Protein AF-A0A0L8I553-F1 (afdb_monomer)

Structure (mmCIF, N/CA/C/O backbone):
data_AF-A0A0L8I553-F1
#
_entry.id   AF-A0A0L8I553-F1
#
loop_
_atom_site.group_PDB
_atom_site.id
_atom_site.type_symbol
_atom_site.label_atom_id
_atom_site.label_alt_id
_atom_site.label_comp_id
_atom_site.label_asym_id
_atom_site.label_entity_id
_atom_site.label_seq_id
_atom_site.pdbx_PDB_ins_code
_atom_site.Cartn_x
_atom_site.Cartn_y
_atom_site.Cartn_z
_atom_site.occupancy
_atom_site.B_iso_or_equiv
_atom_site.auth_seq_id
_atom_site.auth_comp_id
_atom_site.auth_asym_id
_atom_site.auth_atom_id
_atom_site.pdbx_PDB_model_num
ATOM 1 N N . ALA A 1 1 ? 16.803 -6.012 71.556 1.00 40.12 1 ALA A N 1
ATOM 2 C CA . ALA A 1 1 ? 15.611 -6.819 71.853 1.00 40.12 1 ALA A CA 1
ATOM 3 C C . ALA A 1 1 ? 14.383 -6.063 71.348 1.00 40.12 1 ALA A C 1
ATOM 5 O O . ALA A 1 1 ? 13.631 -5.501 72.125 1.00 40.12 1 ALA A O 1
ATOM 6 N N . ASP A 1 2 ? 14.347 -5.719 70.067 1.00 35.47 2 ASP A N 1
ATOM 7 C CA . ASP A 1 2 ? 14.067 -6.631 68.950 1.00 35.47 2 ASP A CA 1
ATOM 8 C C . ASP A 1 2 ? 12.564 -6.782 68.733 1.00 35.47 2 ASP A C 1
ATOM 10 O O . ASP A 1 2 ? 11.886 -7.364 69.568 1.00 35.47 2 ASP A O 1
ATOM 14 N N . VAL A 1 3 ? 12.148 -6.347 67.533 1.00 41.88 3 VAL A N 1
ATOM 15 C CA . VAL A 1 3 ? 11.252 -7.105 66.642 1.00 41.88 3 VAL A CA 1
ATOM 16 C C . VAL A 1 3 ? 9.787 -7.066 67.129 1.00 41.88 3 VAL A C 1
ATOM 18 O O . VAL A 1 3 ? 9.441 -7.609 68.160 1.00 41.88 3 VAL A O 1
ATOM 21 N N . VAL A 1 4 ? 8.846 -6.394 66.461 1.00 47.16 4 VAL A N 1
ATOM 22 C CA . VAL A 1 4 ? 8.312 -6.732 65.134 1.00 47.16 4 VAL A CA 1
ATOM 23 C C . VAL A 1 4 ? 7.459 -5.557 64.620 1.00 47.16 4 VAL A C 1
ATOM 25 O O . VAL A 1 4 ? 6.477 -5.193 65.247 1.00 47.16 4 VAL A O 1
ATOM 28 N N . ARG A 1 5 ? 7.879 -5.023 63.466 1.00 43.44 5 ARG A N 1
ATOM 29 C CA . ARG A 1 5 ? 7.120 -4.712 62.231 1.00 43.44 5 ARG A CA 1
ATOM 30 C C . ARG A 1 5 ? 5.749 -4.025 62.403 1.00 43.44 5 ARG A C 1
ATOM 32 O O . ARG A 1 5 ? 4.805 -4.647 62.857 1.00 43.44 5 ARG A O 1
ATOM 39 N N . LYS A 1 6 ? 5.663 -2.726 62.100 1.00 40.38 6 LYS A N 1
ATOM 40 C CA . LYS A 1 6 ? 5.478 -2.145 60.748 1.00 40.38 6 LYS A CA 1
ATOM 41 C C . LYS A 1 6 ? 4.005 -2.251 60.361 1.00 40.38 6 LYS A C 1
ATOM 43 O O . LYS A 1 6 ? 3.596 -3.259 59.800 1.00 40.38 6 LYS A O 1
ATOM 48 N N . ASP A 1 7 ? 3.264 -1.210 60.724 1.00 43.25 7 ASP A N 1
ATOM 49 C CA . ASP A 1 7 ? 1.893 -0.956 60.303 1.00 43.25 7 ASP A CA 1
ATOM 50 C C . ASP A 1 7 ? 1.831 -1.018 58.766 1.00 43.25 7 ASP A C 1
ATOM 52 O O . ASP A 1 7 ? 2.340 -0.149 58.054 1.00 43.25 7 ASP A O 1
ATOM 56 N N . GLU A 1 8 ? 1.323 -2.143 58.265 1.00 51.28 8 GLU A N 1
ATOM 57 C CA . GLU A 1 8 ? 0.658 -2.229 56.969 1.00 51.28 8 GLU A CA 1
ATOM 58 C C . GLU A 1 8 ? -0.645 -1.419 57.033 1.00 51.28 8 GLU A C 1
ATOM 60 O O . GLU A 1 8 ? -1.177 -1.207 58.121 1.00 51.28 8 GLU A O 1
ATOM 65 N N . GLU A 1 9 ? -1.152 -1.037 55.856 1.00 46.62 9 GLU A N 1
ATOM 66 C CA . GLU A 1 9 ? -2.378 -0.260 55.597 1.00 46.62 9 GLU A CA 1
ATOM 67 C C . GLU A 1 9 ? -2.132 1.264 55.499 1.00 46.62 9 GLU A C 1
ATOM 69 O O . GLU A 1 9 ? -1.906 1.950 56.486 1.00 46.62 9 GLU A O 1
ATOM 74 N N . GLN A 1 10 ? -2.125 1.925 54.342 1.00 39.41 10 GLN A N 1
ATOM 75 C CA . GLN A 1 10 ? -2.696 1.617 53.035 1.00 39.41 10 GLN A CA 1
ATOM 76 C C . GLN A 1 10 ? -1.855 2.396 52.004 1.00 39.41 10 GLN A C 1
ATOM 78 O O . GLN A 1 10 ? -1.804 3.628 52.041 1.00 39.41 10 GLN A O 1
ATOM 83 N N . ALA A 1 11 ? -1.157 1.703 51.102 1.00 46.84 11 ALA A N 1
ATOM 84 C CA . ALA A 1 11 ? -0.677 2.343 49.877 1.00 46.84 11 ALA A CA 1
ATOM 85 C C . ALA A 1 11 ? -1.908 2.854 49.103 1.00 46.84 11 ALA A C 1
ATOM 87 O O . ALA A 1 11 ? -2.954 2.201 49.193 1.00 46.84 11 ALA A O 1
ATOM 88 N N . PRO A 1 12 ? -1.835 3.999 48.391 1.00 51.75 12 PRO A N 1
ATOM 89 C CA . PRO A 1 12 ? -2.962 4.459 47.583 1.00 51.75 12 PRO A CA 1
ATOM 90 C C . PRO A 1 12 ? -3.423 3.285 46.716 1.00 51.75 12 PRO A C 1
ATOM 92 O O . PRO A 1 12 ? -2.551 2.552 46.232 1.00 51.75 12 PRO A O 1
ATOM 95 N N . PRO A 1 13 ? -4.743 3.046 46.592 1.00 45.22 13 PRO A N 1
ATOM 96 C CA . PRO A 1 13 ? -5.225 1.963 45.757 1.00 45.22 13 PRO A CA 1
ATOM 97 C C . PRO A 1 13 ? -4.535 2.141 44.414 1.00 45.22 13 PRO A C 1
ATOM 99 O O . PRO A 1 13 ? -4.577 3.231 43.841 1.00 45.22 13 PRO A O 1
ATOM 102 N N . ALA A 1 14 ? -3.795 1.113 43.991 1.00 47.78 14 ALA A N 1
ATOM 103 C CA . ALA A 1 14 ? -3.382 1.028 42.611 1.00 47.78 14 ALA A CA 1
ATOM 104 C C . ALA A 1 14 ? -4.673 1.245 41.838 1.00 47.78 14 ALA A C 1
ATOM 106 O O . ALA A 1 14 ? -5.639 0.507 42.042 1.00 47.78 14 ALA A O 1
ATOM 107 N N . GLU A 1 15 ? -4.723 2.343 41.095 1.00 48.09 15 GLU A N 1
ATOM 108 C CA . GLU A 1 15 ? -5.743 2.568 40.098 1.00 48.09 15 GLU A CA 1
ATOM 109 C C . GLU A 1 15 ? -5.584 1.375 39.153 1.00 48.09 15 GLU A C 1
ATOM 111 O O . GLU A 1 15 ? -4.755 1.364 38.247 1.00 48.09 15 GLU A O 1
ATOM 116 N N . GLU A 1 16 ? -6.297 0.288 39.452 1.00 48.56 16 GLU A N 1
ATOM 117 C CA . GLU A 1 16 ? -6.797 -0.610 38.438 1.00 48.56 16 GLU A CA 1
ATOM 118 C C . GLU A 1 16 ? -7.674 0.311 37.604 1.00 48.56 16 GLU A C 1
ATOM 120 O O . GLU A 1 16 ? -8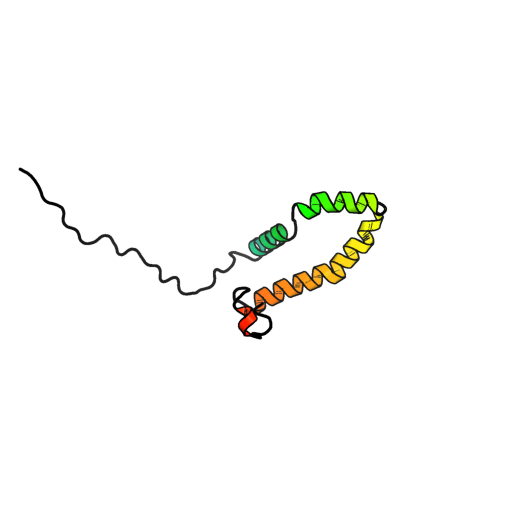.851 0.517 37.901 1.00 48.56 16 GLU A O 1
ATOM 125 N N . GLU A 1 17 ? -7.035 1.000 36.655 1.00 46.03 17 GLU A N 1
ATOM 126 C CA . GLU A 1 17 ? -7.717 1.607 35.539 1.00 46.03 17 GLU A CA 1
ATOM 127 C C . GLU A 1 17 ? -8.560 0.465 34.984 1.00 46.03 17 GLU A C 1
ATOM 129 O O . GLU A 1 17 ? -8.060 -0.475 34.361 1.00 46.03 17 GLU A O 1
ATOM 134 N N . GLU A 1 18 ? -9.849 0.493 35.316 1.00 47.66 18 GLU A N 1
ATOM 135 C CA . GLU A 1 18 ? -10.876 -0.092 34.490 1.00 47.66 18 GLU A CA 1
ATOM 136 C C . GLU A 1 18 ? -10.652 0.556 33.123 1.00 47.66 18 GLU A C 1
ATOM 138 O O . GLU A 1 18 ? -11.199 1.618 32.826 1.00 47.66 18 GLU A O 1
ATOM 143 N N . GLU A 1 19 ? -9.760 -0.031 32.318 1.00 52.81 19 GLU A N 1
ATOM 144 C CA . GLU A 1 19 ? -9.674 0.220 30.894 1.00 52.81 19 GLU A CA 1
ATOM 145 C C . GLU A 1 19 ? -11.025 -0.246 30.359 1.00 52.81 19 GLU A C 1
ATOM 147 O O . GLU A 1 19 ? -11.214 -1.383 29.909 1.00 52.81 19 GLU A O 1
ATOM 152 N N . GLU A 1 20 ? -12.019 0.640 30.473 1.00 49.59 20 GLU A N 1
ATOM 153 C CA . GLU A 1 20 ? -13.194 0.623 29.640 1.00 49.59 20 GLU A CA 1
ATOM 154 C C . GLU A 1 20 ? -12.683 0.283 28.250 1.00 49.59 20 GLU A C 1
ATOM 156 O O . GLU A 1 20 ? -11.748 0.907 27.749 1.00 49.59 20 GLU A O 1
ATOM 161 N N . SER A 1 21 ? -13.288 -0.746 27.666 1.00 61.12 21 SER A N 1
ATOM 162 C CA . SER A 1 21 ? -13.039 -1.333 26.344 1.00 61.12 21 SER A CA 1
ATOM 163 C C . SER A 1 21 ? -13.120 -0.357 25.147 1.00 61.12 21 SER A C 1
ATOM 165 O O . SER A 1 21 ? -13.461 -0.730 24.022 1.00 61.12 21 SER A O 1
ATOM 167 N N . THR A 1 22 ? -12.830 0.913 25.377 1.00 62.34 22 THR A N 1
ATOM 168 C CA . THR A 1 22 ? -12.669 2.011 24.452 1.00 62.34 22 THR A CA 1
ATOM 169 C C . THR A 1 22 ? -11.442 1.745 23.595 1.00 62.34 22 THR A C 1
ATOM 171 O O . THR A 1 22 ? -10.294 1.937 23.982 1.00 62.34 22 THR A O 1
ATOM 174 N N . ARG A 1 23 ? -11.710 1.253 22.386 1.00 65.56 23 ARG A N 1
ATOM 175 C CA . ARG A 1 23 ? -10.733 1.047 21.316 1.00 65.56 23 ARG A CA 1
ATOM 176 C C . ARG A 1 23 ? -9.747 2.221 21.242 1.00 65.56 23 ARG A C 1
ATOM 178 O O . ARG A 1 23 ? -10.162 3.353 21.001 1.00 65.56 23 ARG A O 1
ATOM 185 N N . VAL A 1 24 ? -8.451 1.913 21.336 1.00 78.44 24 VAL A N 1
ATOM 186 C CA . VAL A 1 24 ? -7.369 2.869 21.068 1.00 78.44 24 VAL A CA 1
ATOM 187 C C . VAL A 1 24 ? -7.586 3.482 19.684 1.00 78.44 24 VAL A C 1
ATOM 189 O O . VAL A 1 24 ? -7.606 2.782 18.666 1.00 78.44 24 VAL A O 1
ATOM 192 N N . THR A 1 25 ? -7.809 4.792 19.659 1.00 76.88 25 THR A N 1
ATOM 193 C CA . THR A 1 25 ? -7.942 5.576 18.432 1.00 76.88 25 THR A CA 1
ATOM 194 C C . THR A 1 25 ? -6.579 6.116 18.023 1.00 76.88 25 THR A C 1
ATOM 196 O O . THR A 1 25 ? -5.749 6.447 18.863 1.00 76.88 25 THR A O 1
ATOM 199 N N . TRP A 1 26 ? -6.349 6.229 16.719 1.00 80.62 26 TRP A N 1
ATOM 200 C CA . TRP A 1 26 ? -5.142 6.858 16.192 1.00 80.62 26 TRP A CA 1
ATOM 201 C C . TRP A 1 26 ? -5.114 8.345 16.559 1.00 80.62 26 TRP A C 1
ATOM 203 O O . TRP A 1 26 ? -6.149 9.015 16.473 1.00 80.62 26 TRP A O 1
ATOM 213 N N . GLY A 1 27 ? -3.934 8.871 16.906 1.00 77.56 27 GLY A N 1
ATOM 214 C CA . GLY A 1 27 ? -3.746 10.290 17.235 1.00 77.56 27 GLY A CA 1
ATOM 215 C C . GLY A 1 27 ? -4.006 11.232 16.050 1.00 77.56 27 GLY A C 1
ATOM 216 O O . GLY A 1 27 ? -4.358 12.396 16.234 1.00 77.56 27 GLY A O 1
ATOM 217 N N . GLY A 1 28 ? -3.906 10.725 14.815 1.00 86.38 28 GLY A N 1
ATOM 218 C CA . GLY A 1 28 ? -4.258 11.465 13.606 1.00 86.38 28 GLY A CA 1
ATOM 219 C C . GLY A 1 28 ? -4.198 10.629 12.327 1.00 86.38 28 GLY A C 1
ATOM 220 O O . GLY A 1 28 ? -3.583 9.565 12.265 1.00 86.38 28 GLY A O 1
ATOM 221 N N . LYS A 1 29 ? -4.818 11.139 11.254 1.00 84.56 29 LYS A N 1
ATOM 222 C CA . LYS A 1 29 ? -4.838 10.477 9.932 1.00 84.56 29 LYS A CA 1
ATOM 223 C C . LYS A 1 29 ? -3.440 10.321 9.320 1.00 84.56 29 LYS A C 1
ATOM 225 O O . LYS A 1 29 ? -3.208 9.381 8.567 1.00 84.56 29 LYS A O 1
ATOM 230 N N . SER A 1 30 ? -2.521 11.236 9.627 1.00 87.38 30 SER A N 1
ATOM 231 C CA . SER A 1 30 ? -1.132 11.199 9.156 1.00 87.38 30 SER A CA 1
ATOM 232 C C . SER A 1 30 ? -0.333 10.059 9.786 1.00 87.38 30 SER A C 1
ATOM 234 O O . SER A 1 30 ?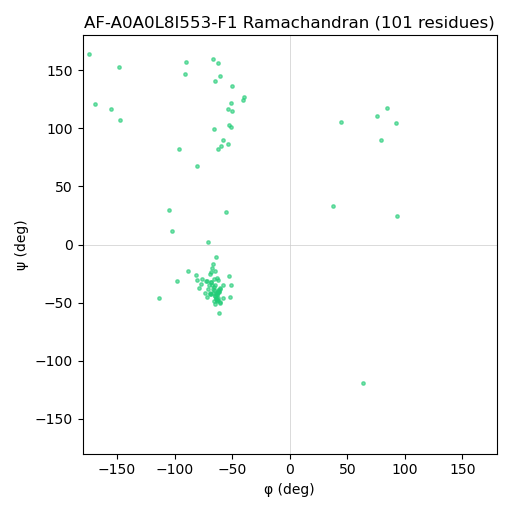 0.395 9.378 9.075 1.00 87.38 30 SER A O 1
ATOM 236 N N . GLU A 1 31 ? -0.503 9.815 11.087 1.00 88.00 31 GLU A N 1
ATOM 237 C CA . GLU A 1 31 ? 0.139 8.709 11.810 1.00 88.00 31 GLU A CA 1
ATOM 238 C C . GLU A 1 31 ? -0.344 7.350 11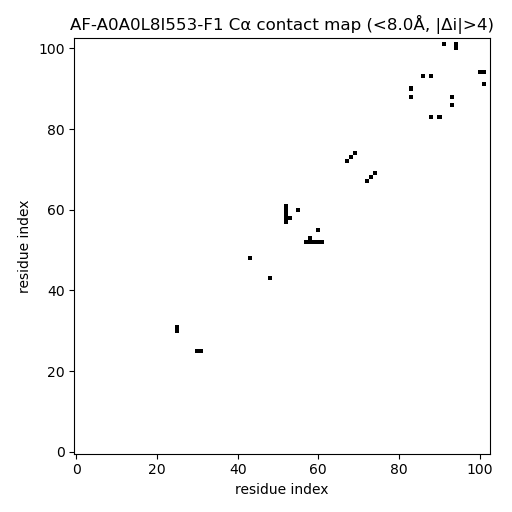.289 1.00 88.00 31 GLU A C 1
ATOM 240 O O . GLU A 1 31 ? 0.456 6.449 11.019 1.00 88.00 31 GLU A O 1
ATOM 245 N N . PHE A 1 32 ? -1.650 7.243 11.031 1.00 86.06 32 PHE A N 1
ATOM 246 C CA . PHE A 1 32 ? -2.232 6.075 10.381 1.00 86.06 32 PHE A CA 1
ATOM 247 C C . PHE A 1 32 ? -1.641 5.852 8.982 1.00 86.06 32 PHE A C 1
ATOM 249 O O . PHE A 1 32 ? -1.164 4.762 8.673 1.00 86.06 32 PHE A O 1
ATOM 256 N N . LEU A 1 33 ? -1.605 6.897 8.146 1.00 88.69 33 LEU A N 1
ATOM 257 C CA . LEU A 1 33 ? -1.054 6.798 6.795 1.00 88.69 33 LEU A CA 1
ATOM 258 C C . LEU A 1 33 ? 0.430 6.412 6.814 1.00 88.69 33 LEU A C 1
ATOM 260 O O . LEU A 1 33 ? 0.856 5.589 6.009 1.00 88.69 33 LEU A O 1
ATOM 264 N N . MET A 1 34 ? 1.210 6.965 7.743 1.00 88.31 34 MET A N 1
ATOM 265 C CA . MET A 1 34 ? 2.633 6.662 7.881 1.00 88.31 34 MET A CA 1
ATOM 266 C C . MET A 1 34 ? 2.860 5.204 8.300 1.00 88.31 34 MET A C 1
ATOM 268 O O . MET A 1 34 ? 3.724 4.535 7.734 1.00 88.31 34 MET A O 1
ATOM 272 N N . THR A 1 35 ? 2.022 4.683 9.198 1.00 88.69 35 THR A N 1
ATOM 273 C CA . THR A 1 35 ? 2.000 3.258 9.565 1.00 88.69 35 THR A CA 1
ATOM 274 C C . THR A 1 35 ? 1.648 2.372 8.367 1.00 88.69 35 THR A C 1
ATOM 276 O O . THR A 1 35 ? 2.343 1.394 8.093 1.00 88.69 35 THR A O 1
ATOM 279 N N . CYS A 1 36 ? 0.619 2.737 7.596 1.00 86.19 36 CYS A N 1
ATOM 280 C CA . CYS A 1 36 ? 0.231 2.012 6.384 1.00 86.19 36 CYS A CA 1
ATOM 281 C C . CYS A 1 36 ? 1.338 2.006 5.320 1.00 86.19 36 CY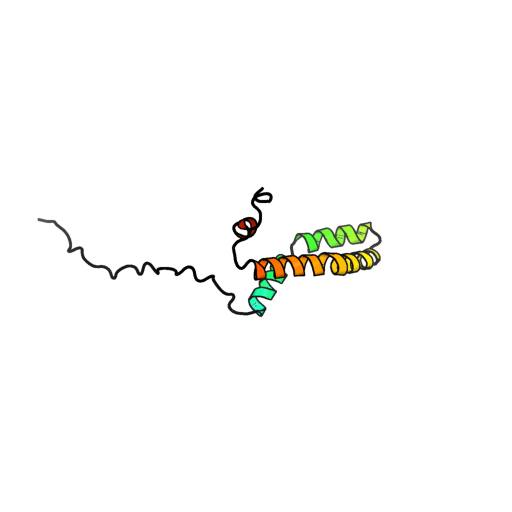S A C 1
ATOM 283 O O . CYS A 1 36 ? 1.577 0.978 4.688 1.00 86.19 36 CYS A O 1
ATOM 285 N N . VAL A 1 37 ? 2.031 3.132 5.126 1.00 87.75 37 VAL A N 1
ATOM 286 C CA . VAL A 1 37 ? 3.165 3.227 4.195 1.00 87.75 37 VAL A CA 1
ATOM 287 C C . VAL A 1 37 ? 4.337 2.376 4.688 1.00 87.75 37 VAL A C 1
ATOM 289 O O . VAL A 1 37 ? 4.933 1.659 3.887 1.00 87.75 37 VAL A O 1
ATOM 292 N N . GLY A 1 38 ? 4.629 2.384 5.991 1.00 87.81 38 GLY A N 1
ATOM 293 C CA . GLY A 1 38 ? 5.649 1.518 6.591 1.00 87.81 38 GLY A CA 1
ATOM 294 C C . GLY A 1 38 ? 5.347 0.026 6.418 1.00 87.81 38 GLY A C 1
ATOM 295 O O . GLY A 1 38 ? 6.253 -0.753 6.138 1.00 87.81 38 GLY A O 1
ATOM 296 N N . TYR A 1 39 ? 4.074 -0.367 6.504 1.00 84.56 39 TYR A N 1
ATOM 297 C CA . TYR A 1 39 ? 3.634 -1.734 6.214 1.00 84.56 39 TYR A CA 1
ATOM 298 C C . TYR A 1 39 ? 3.752 -2.090 4.722 1.00 84.56 39 TYR A C 1
ATOM 300 O O . TYR A 1 39 ? 4.203 -3.180 4.372 1.00 84.56 39 TYR A O 1
ATOM 308 N N . ALA A 1 40 ? 3.371 -1.174 3.828 1.00 83.94 40 ALA A N 1
ATOM 309 C CA . ALA A 1 40 ? 3.390 -1.409 2.385 1.00 83.94 40 ALA A CA 1
ATOM 310 C C . ALA A 1 40 ? 4.812 -1.435 1.789 1.00 83.94 40 ALA A C 1
ATOM 312 O O . ALA A 1 40 ? 5.073 -2.144 0.812 1.00 83.94 40 ALA A O 1
ATOM 313 N N . VAL A 1 41 ? 5.747 -0.668 2.358 1.00 83.00 41 VAL A N 1
ATOM 314 C CA . VAL A 1 41 ? 7.135 -0.571 1.888 1.00 83.00 41 VAL A CA 1
ATOM 315 C C . VAL A 1 41 ? 8.026 -1.520 2.698 1.00 83.00 41 VAL A C 1
ATOM 317 O O . VAL A 1 41 ? 8.695 -1.126 3.646 1.00 83.00 41 VAL A O 1
ATOM 320 N N . GLY A 1 42 ? 8.044 -2.799 2.312 1.00 80.81 42 GLY A N 1
ATOM 321 C CA . GLY A 1 42 ? 8.899 -3.819 2.932 1.00 80.81 42 GLY A CA 1
ATOM 322 C C . GLY A 1 42 ? 10.280 -3.962 2.278 1.00 80.81 42 GLY A C 1
ATOM 323 O O . GLY A 1 42 ? 10.453 -3.694 1.087 1.00 80.81 42 GLY A O 1
ATOM 324 N N . LEU A 1 43 ? 11.253 -4.492 3.033 1.00 78.12 43 LEU A N 1
ATOM 325 C CA . LEU A 1 43 ? 12.612 -4.813 2.552 1.00 78.12 43 LEU A CA 1
ATOM 326 C C . LEU A 1 43 ? 12.590 -5.664 1.262 1.00 78.12 43 LEU A C 1
ATOM 328 O O . LEU A 1 43 ? 13.403 -5.473 0.356 1.00 78.12 43 LEU A O 1
ATOM 332 N N . SER A 1 44 ? 11.593 -6.546 1.149 1.00 67.50 44 SER A N 1
ATOM 333 C CA . SER A 1 44 ? 11.340 -7.399 -0.014 1.00 67.50 44 SER A CA 1
ATOM 334 C C . SER A 1 44 ? 11.122 -6.614 -1.309 1.00 67.50 44 SER A C 1
ATOM 336 O O . SER A 1 44 ? 11.574 -7.060 -2.364 1.00 67.50 44 SER A O 1
ATOM 338 N N . ASN A 1 45 ? 10.491 -5.434 -1.259 1.00 73.06 45 ASN A N 1
ATOM 339 C CA . ASN A 1 45 ? 10.314 -4.605 -2.453 1.00 73.06 45 ASN A CA 1
ATOM 340 C C . ASN A 1 45 ? 11.647 -4.036 -2.942 1.00 73.06 45 ASN A C 1
ATOM 342 O O . ASN A 1 45 ? 11.839 -3.911 -4.144 1.00 73.06 45 ASN A O 1
ATOM 346 N N . VAL A 1 46 ? 12.598 -3.751 -2.052 1.00 76.75 46 VAL A N 1
ATOM 347 C CA . VAL A 1 46 ? 13.861 -3.098 -2.424 1.00 76.75 46 VAL A CA 1
ATOM 348 C C . VAL A 1 46 ? 14.842 -4.066 -3.089 1.00 76.75 46 VAL A C 1
ATOM 350 O O . VAL A 1 46 ? 15.549 -3.651 -4.000 1.00 76.75 46 VAL A O 1
ATOM 353 N N . TRP A 1 47 ? 14.879 -5.350 -2.705 1.00 73.44 47 TRP A N 1
ATOM 354 C CA . TRP A 1 47 ? 15.820 -6.315 -3.308 1.00 73.44 47 TRP A CA 1
ATOM 355 C C . TRP A 1 47 ? 15.203 -7.184 -4.414 1.00 73.44 47 TRP A C 1
ATOM 357 O O . TRP A 1 47 ? 15.904 -7.609 -5.335 1.00 73.44 47 TRP A O 1
ATOM 367 N N . ARG A 1 48 ? 13.901 -7.498 -4.340 1.00 75.31 48 ARG A N 1
ATOM 368 C CA . ARG A 1 48 ? 13.238 -8.398 -5.303 1.00 75.31 48 ARG A CA 1
ATOM 369 C C . ARG A 1 48 ? 12.920 -7.658 -6.598 1.00 75.31 48 ARG A C 1
ATOM 371 O O . ARG A 1 48 ? 13.060 -8.229 -7.677 1.00 75.31 48 ARG A O 1
ATOM 378 N N . PHE A 1 49 ? 12.533 -6.389 -6.488 1.00 77.25 49 PHE A N 1
ATOM 379 C CA . PHE A 1 49 ? 12.163 -5.555 -7.625 1.00 77.25 49 PHE A CA 1
ATOM 380 C C . PHE A 1 49 ? 13.330 -5.304 -8.597 1.00 77.25 49 PHE A C 1
ATOM 382 O O . PHE A 1 49 ? 13.130 -5.540 -9.790 1.00 77.25 49 PHE A O 1
ATOM 389 N N . PRO A 1 50 ? 14.557 -4.945 -8.158 1.00 72.56 50 PRO A N 1
ATOM 390 C CA . PRO A 1 50 ? 15.687 -4.764 -9.072 1.00 72.56 50 PRO A CA 1
ATOM 391 C C . PRO A 1 50 ? 16.053 -6.051 -9.809 1.00 72.56 50 PRO A C 1
ATOM 393 O O . PRO A 1 50 ? 16.305 -6.025 -11.012 1.00 72.56 50 PRO A O 1
ATOM 396 N N . TYR A 1 51 ? 16.023 -7.188 -9.108 1.00 74.62 51 TYR A N 1
ATOM 397 C CA . TYR A 1 51 ? 16.326 -8.487 -9.703 1.00 74.62 51 TYR A CA 1
ATOM 398 C C . TYR A 1 51 ? 15.300 -8.883 -10.776 1.00 74.62 51 TYR A C 1
ATOM 400 O O . TYR A 1 51 ? 15.669 -9.326 -11.866 1.00 74.62 51 TYR A O 1
ATOM 408 N N . LEU A 1 52 ? 14.008 -8.694 -10.491 1.00 75.81 52 LEU A N 1
ATOM 409 C CA . LEU A 1 52 ? 12.930 -9.067 -11.407 1.00 75.81 52 LEU A CA 1
ATOM 410 C C . LEU A 1 52 ? 12.870 -8.142 -12.632 1.00 75.81 52 LEU A C 1
ATOM 412 O O . LEU A 1 52 ? 12.674 -8.623 -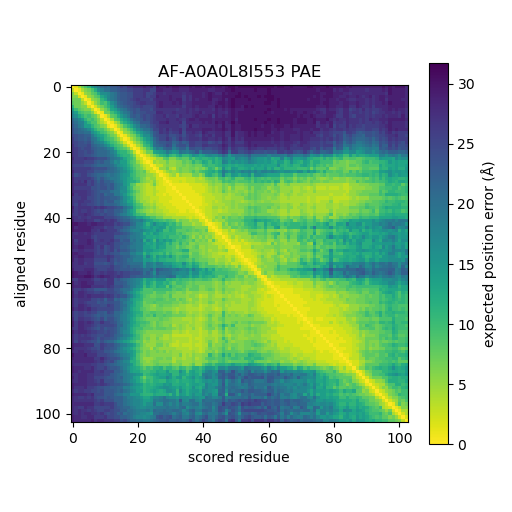13.747 1.00 75.81 52 LEU A O 1
ATOM 416 N N . CYS A 1 53 ? 13.115 -6.841 -12.441 1.00 76.75 53 CYS A N 1
ATOM 417 C CA . CYS A 1 53 ? 13.208 -5.886 -13.543 1.00 76.75 53 CYS A CA 1
ATOM 418 C C . CYS A 1 53 ? 14.398 -6.217 -14.446 1.00 76.75 53 CYS A C 1
ATOM 420 O O . CYS A 1 53 ? 14.227 -6.302 -15.656 1.00 76.75 53 CYS A O 1
ATOM 422 N N . TYR A 1 54 ? 15.582 -6.487 -13.886 1.00 75.94 54 TYR A N 1
ATOM 423 C CA . TYR A 1 54 ? 16.776 -6.769 -14.691 1.00 75.94 54 TYR A CA 1
ATOM 424 C C . TYR A 1 54 ? 16.606 -7.999 -15.597 1.00 75.94 54 TYR A C 1
ATOM 426 O O . TYR A 1 54 ? 17.016 -7.980 -16.756 1.00 75.94 54 TYR A O 1
ATOM 434 N N . LYS A 1 55 ? 15.940 -9.052 -15.108 1.00 77.06 55 LYS A N 1
ATOM 435 C CA . LYS A 1 55 ? 15.728 -10.290 -15.872 1.00 77.06 55 LYS 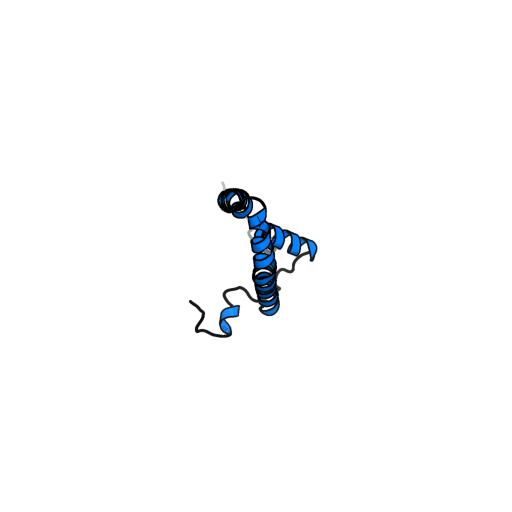A CA 1
ATOM 436 C C . LYS A 1 55 ? 14.644 -10.173 -16.955 1.00 77.06 55 LYS A C 1
ATOM 438 O O . LYS A 1 55 ? 14.738 -10.851 -17.974 1.00 77.06 55 LYS A O 1
ATOM 443 N N . ASN A 1 56 ? 13.641 -9.315 -16.759 1.00 76.31 56 ASN A N 1
ATOM 444 C CA . ASN A 1 56 ? 12.446 -9.240 -17.610 1.00 76.31 56 ASN A CA 1
ATOM 445 C C . ASN A 1 56 ? 12.443 -8.025 -18.562 1.00 76.31 56 ASN A C 1
ATOM 447 O O . ASN A 1 56 ? 11.381 -7.516 -18.917 1.00 76.31 56 ASN A O 1
ATOM 451 N N . GLY A 1 57 ? 13.621 -7.553 -18.984 1.00 77.81 57 GLY A N 1
ATOM 452 C CA . GLY A 1 57 ? 13.740 -6.432 -19.929 1.00 77.81 57 GLY A CA 1
ATOM 453 C C . GLY A 1 57 ? 13.892 -5.052 -19.277 1.00 77.81 57 GLY A C 1
ATOM 454 O O . GLY A 1 57 ? 13.563 -4.036 -19.890 1.00 77.81 57 GLY A O 1
ATOM 455 N N . GLY A 1 58 ? 14.389 -4.995 -18.041 1.00 80.19 58 GLY A N 1
ATOM 456 C CA . GLY A 1 58 ? 14.733 -3.764 -17.330 1.00 80.19 58 GLY A CA 1
ATOM 457 C C . GLY A 1 58 ? 13.520 -2.872 -17.063 1.00 80.19 58 GLY A C 1
ATOM 458 O O . GLY A 1 58 ? 12.574 -3.263 -16.380 1.00 80.19 58 GLY A O 1
ATOM 459 N N . GLY A 1 59 ? 13.569 -1.656 -17.612 1.00 74.88 59 GLY A N 1
ATOM 460 C CA . GLY A 1 59 ? 12.559 -0.611 -17.433 1.00 74.88 59 GLY A CA 1
ATOM 461 C C . GLY A 1 59 ? 11.173 -0.959 -17.988 1.00 74.88 59 GLY A C 1
ATOM 462 O O . GLY A 1 59 ? 10.167 -0.512 -17.445 1.00 74.88 59 GLY A O 1
ATOM 463 N N . THR A 1 60 ? 11.088 -1.792 -19.030 1.00 82.25 60 THR A N 1
ATOM 464 C CA . THR A 1 60 ? 9.802 -2.115 -19.677 1.00 82.25 60 THR A CA 1
ATOM 465 C C . THR A 1 60 ? 8.902 -2.969 -18.780 1.00 82.25 60 THR A C 1
ATOM 467 O O . THR A 1 60 ? 7.681 -2.876 -18.874 1.00 82.25 60 THR A O 1
ATOM 470 N N . PHE A 1 61 ? 9.478 -3.730 -17.843 1.00 80.56 61 PHE A N 1
ATOM 471 C CA . PHE A 1 61 ? 8.729 -4.511 -16.853 1.00 80.56 61 PHE A CA 1
ATOM 472 C C . PHE A 1 61 ? 7.966 -3.630 -15.844 1.00 80.56 61 PHE A C 1
ATOM 474 O O . PHE A 1 61 ? 6.982 -4.082 -15.257 1.00 80.56 61 PHE A O 1
ATOM 481 N N . LEU A 1 62 ? 8.350 -2.356 -15.681 1.00 82.50 62 LEU A N 1
ATOM 482 C CA . LEU A 1 62 ? 7.649 -1.432 -14.785 1.00 82.50 62 LEU A CA 1
ATOM 483 C C . LEU A 1 62 ? 6.247 -1.089 -15.292 1.00 82.50 62 LEU A C 1
ATOM 485 O O . LEU A 1 62 ? 5.347 -0.898 -14.482 1.00 82.50 62 LEU A O 1
ATOM 489 N N . ILE A 1 63 ? 6.037 -1.036 -16.609 1.00 86.38 63 ILE A N 1
ATOM 490 C CA . ILE A 1 63 ? 4.747 -0.655 -17.202 1.00 86.38 63 ILE A CA 1
ATOM 491 C C . ILE A 1 63 ? 3.631 -1.633 -16.784 1.00 86.38 63 ILE A C 1
ATOM 493 O O . ILE A 1 63 ? 2.678 -1.194 -16.137 1.00 86.38 63 ILE A O 1
ATOM 497 N N . PRO A 1 64 ? 3.724 -2.951 -17.061 1.00 87.56 64 PRO A N 1
ATOM 498 C CA . PRO A 1 64 ? 2.712 -3.902 -16.608 1.00 87.56 64 PRO A CA 1
ATOM 499 C C . PRO A 1 64 ? 2.675 -4.030 -15.081 1.00 87.56 64 PRO A C 1
ATOM 501 O O . PRO A 1 64 ? 1.604 -4.273 -14.531 1.00 87.56 64 PRO A O 1
ATOM 504 N N . TYR A 1 65 ? 3.802 -3.833 -14.386 1.00 84.94 65 TYR A N 1
ATOM 505 C CA . TYR A 1 65 ? 3.851 -3.868 -12.924 1.00 84.94 65 TYR A CA 1
ATOM 506 C C . TYR A 1 65 ? 3.004 -2.758 -12.293 1.00 84.94 65 TYR A C 1
ATOM 508 O O . TYR A 1 65 ? 2.175 -3.044 -11.435 1.00 84.94 65 TYR A O 1
ATOM 516 N N . ILE A 1 66 ? 3.151 -1.510 -12.744 1.00 87.75 66 ILE A N 1
ATOM 517 C CA . ILE A 1 66 ? 2.361 -0.380 -12.239 1.00 87.75 66 ILE A CA 1
ATOM 518 C C . ILE A 1 66 ? 0.886 -0.529 -12.621 1.00 87.75 66 ILE A C 1
ATOM 520 O O . ILE A 1 66 ? 0.022 -0.246 -11.796 1.00 87.75 66 ILE A O 1
ATOM 524 N N . ILE A 1 67 ? 0.583 -1.029 -13.823 1.00 91.88 67 ILE A N 1
ATOM 525 C CA . ILE A 1 67 ? -0.802 -1.295 -14.241 1.00 91.88 67 ILE A CA 1
ATOM 526 C C . ILE A 1 67 ? -1.444 -2.360 -13.342 1.00 91.88 67 ILE A C 1
ATOM 528 O O . ILE A 1 67 ? -2.541 -2.146 -12.833 1.00 91.88 67 ILE A O 1
ATOM 532 N N . MET A 1 68 ? -0.761 -3.479 -13.088 1.00 89.75 68 MET A N 1
ATOM 533 C CA . MET A 1 68 ? -1.261 -4.518 -12.180 1.00 89.75 68 MET A CA 1
ATOM 534 C C . MET A 1 68 ? -1.349 -4.024 -10.736 1.00 89.75 68 MET A C 1
ATOM 536 O O . MET A 1 68 ? -2.304 -4.343 -10.034 1.00 89.75 68 MET A O 1
ATOM 540 N N . LEU A 1 69 ? -0.409 -3.195 -10.288 1.00 88.25 69 LEU A N 1
ATOM 541 C CA . LEU A 1 69 ? -0.449 -2.593 -8.959 1.00 88.25 69 LEU A CA 1
ATOM 542 C C . LEU A 1 69 ? -1.613 -1.598 -8.823 1.00 88.25 69 LEU A C 1
ATOM 544 O O . LEU A 1 69 ? -2.249 -1.548 -7.776 1.00 88.25 69 LEU A O 1
ATOM 548 N N . ALA A 1 70 ? -1.960 -0.867 -9.880 1.00 91.38 70 ALA A N 1
ATOM 549 C CA . ALA A 1 70 ? -3.121 0.016 -9.885 1.00 91.38 70 ALA A CA 1
ATOM 550 C C . ALA A 1 70 ? -4.449 -0.757 -9.959 1.00 91.38 70 ALA A C 1
ATOM 552 O O . ALA A 1 70 ? -5.392 -0.417 -9.254 1.00 91.38 70 ALA A O 1
ATOM 553 N N . ILE A 1 71 ? -4.534 -1.804 -10.784 1.00 93.94 71 ILE A N 1
ATOM 554 C CA . ILE A 1 71 ? -5.779 -2.563 -10.996 1.00 93.94 71 ILE A CA 1
ATOM 555 C C . ILE A 1 71 ? -6.036 -3.584 -9.889 1.00 93.94 71 ILE A C 1
ATOM 557 O O . ILE A 1 71 ? -7.186 -3.893 -9.615 1.00 93.94 71 ILE A O 1
ATOM 561 N N . VAL A 1 72 ? -4.997 -4.134 -9.267 1.00 91.44 72 VAL A N 1
ATOM 562 C CA . VAL A 1 72 ? -5.126 -5.183 -8.244 1.00 91.44 72 VAL A CA 1
ATOM 563 C C . VAL 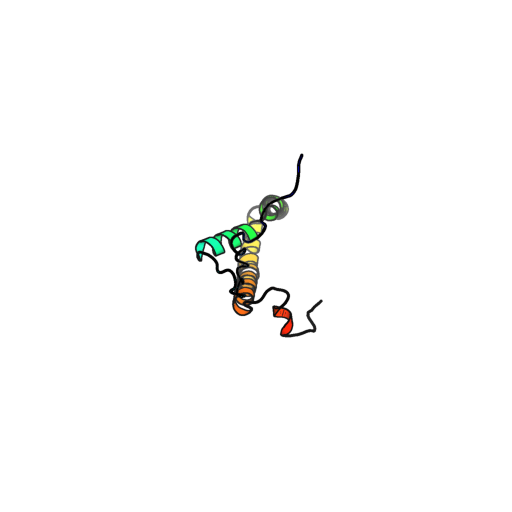A 1 72 ? -4.677 -4.661 -6.885 1.00 91.44 72 VAL A C 1
ATOM 565 O O . VAL A 1 72 ? -5.395 -4.820 -5.903 1.00 91.44 72 VAL A O 1
ATOM 568 N N . GLY A 1 73 ? -3.533 -3.978 -6.822 1.00 88.81 73 GLY A N 1
ATOM 569 C CA . GLY A 1 73 ? -2.986 -3.451 -5.569 1.00 88.81 73 GLY A CA 1
ATOM 570 C C . GLY A 1 73 ? -3.864 -2.375 -4.927 1.00 88.81 73 GLY A C 1
ATOM 571 O O . GLY A 1 73 ? -4.214 -2.515 -3.759 1.00 88.81 73 GLY A O 1
ATOM 572 N N . LEU A 1 74 ? -4.273 -1.338 -5.670 1.00 88.75 74 LEU A N 1
ATOM 573 C CA . LEU A 1 74 ? -5.146 -0.285 -5.129 1.00 88.75 74 LEU A CA 1
ATOM 574 C C . LEU A 1 74 ? -6.504 -0.812 -4.636 1.00 88.75 74 LEU A C 1
ATOM 576 O O . LEU A 1 74 ? -6.861 -0.478 -3.507 1.00 88.75 74 LEU A O 1
ATOM 580 N N . PRO A 1 75 ? -7.271 -1.621 -5.397 1.00 90.31 75 PRO A N 1
ATOM 581 C CA . PRO A 1 75 ? -8.549 -2.113 -4.896 1.00 90.31 75 PRO A CA 1
ATOM 582 C C . PRO A 1 75 ? -8.401 -3.127 -3.767 1.00 90.31 75 PRO A C 1
ATOM 584 O O . PRO A 1 75 ? -9.221 -3.089 -2.857 1.00 90.31 75 PRO A O 1
ATOM 587 N N . LEU A 1 76 ? -7.371 -3.984 -3.760 1.00 89.50 76 LEU A N 1
ATOM 588 C CA . LEU A 1 76 ? -7.120 -4.868 -2.614 1.00 89.50 76 LEU A CA 1
ATOM 589 C C . LEU A 1 76 ? -6.766 -4.068 -1.362 1.00 89.50 76 LEU A C 1
ATOM 591 O O . LEU A 1 76 ? -7.315 -4.334 -0.299 1.00 89.50 76 LEU A O 1
ATOM 595 N N . PHE A 1 77 ? -5.904 -3.058 -1.488 1.00 86.94 77 PHE A N 1
ATOM 596 C CA . PHE A 1 77 ? -5.550 -2.184 -0.374 1.00 86.94 77 PHE A CA 1
ATOM 597 C C . PHE A 1 77 ? -6.765 -1.399 0.130 1.00 86.94 77 PHE A C 1
ATOM 599 O O . PHE A 1 77 ? -7.004 -1.321 1.330 1.00 86.94 77 PHE A O 1
ATOM 606 N N . HIS A 1 78 ? -7.582 -0.867 -0.780 1.00 88.00 78 HIS A N 1
ATOM 607 C CA . HIS A 1 78 ? -8.820 -0.188 -0.417 1.00 88.00 78 HIS A CA 1
ATOM 608 C C . HIS A 1 78 ? -9.814 -1.136 0.262 1.00 88.00 78 HIS A C 1
ATOM 610 O O . HIS A 1 78 ? -10.454 -0.741 1.232 1.00 88.00 78 HIS A O 1
ATOM 616 N N . LEU A 1 79 ? -9.954 -2.373 -0.224 1.00 87.75 79 LEU A N 1
ATOM 617 C CA . LEU A 1 79 ? -10.820 -3.381 0.384 1.00 87.75 79 LEU A CA 1
ATOM 618 C C . LEU A 1 79 ? -10.335 -3.716 1.792 1.00 87.75 79 LEU A C 1
ATOM 620 O O . LEU A 1 79 ? -11.137 -3.664 2.712 1.00 87.75 79 LEU A O 1
ATOM 624 N N . GLU A 1 80 ? -9.043 -3.974 1.973 1.00 84.62 80 GLU A N 1
ATOM 625 C CA . GLU A 1 80 ? -8.441 -4.271 3.276 1.00 84.62 80 GLU A CA 1
ATOM 626 C C . GLU A 1 80 ? -8.679 -3.134 4.279 1.00 84.62 80 GLU A C 1
ATOM 628 O O . GLU A 1 80 ? -9.123 -3.361 5.404 1.00 84.62 80 GLU A O 1
ATOM 633 N N . LEU A 1 81 ? -8.464 -1.884 3.853 1.00 84.69 81 LEU A N 1
ATOM 634 C CA . LEU A 1 81 ? -8.716 -0.712 4.686 1.00 84.69 81 LEU A CA 1
ATOM 635 C C . LEU A 1 81 ? -10.204 -0.534 4.994 1.00 84.69 81 LEU A C 1
ATOM 637 O O . LEU A 1 81 ? -10.568 -0.338 6.152 1.00 84.69 81 LEU A O 1
ATOM 641 N N . ALA A 1 82 ? -11.071 -0.607 3.984 1.00 84.69 82 ALA A N 1
ATOM 642 C CA . ALA A 1 82 ? -12.513 -0.461 4.160 1.00 84.69 82 ALA A CA 1
ATOM 643 C C . ALA A 1 82 ? -13.078 -1.570 5.052 1.00 84.69 82 ALA A C 1
ATOM 645 O O . ALA A 1 82 ? -13.918 -1.299 5.902 1.00 84.69 82 ALA A O 1
ATOM 646 N N . PHE A 1 83 ? -12.581 -2.795 4.903 1.00 81.69 83 PHE A N 1
ATOM 647 C CA . PHE A 1 83 ? -12.953 -3.939 5.721 1.00 81.69 83 PHE A CA 1
ATOM 648 C C . PHE A 1 83 ? -12.445 -3.790 7.156 1.00 81.69 83 PHE A C 1
ATOM 650 O O . PHE A 1 83 ? -13.215 -3.998 8.089 1.00 81.69 83 PHE A O 1
ATOM 657 N N . GLY A 1 84 ? -11.205 -3.335 7.351 1.00 79.75 84 GLY A N 1
ATOM 658 C CA . GLY A 1 84 ? -10.654 -3.035 8.674 1.00 79.75 84 GLY A CA 1
ATOM 659 C C . GLY A 1 84 ? -11.408 -1.916 9.402 1.00 79.75 84 GLY A C 1
ATOM 660 O O . GLY A 1 84 ? -11.668 -2.024 10.601 1.00 79.75 84 GLY A O 1
ATOM 661 N N . GLN A 1 85 ? -11.816 -0.866 8.681 1.00 78.56 85 GLN A N 1
ATOM 662 C CA . GLN A 1 85 ? -12.630 0.224 9.231 1.00 78.56 85 GLN A CA 1
ATOM 663 C C . GLN A 1 85 ? -14.079 -0.214 9.499 1.00 78.56 85 GLN A C 1
ATOM 665 O O . GLN A 1 85 ? -14.610 0.073 10.570 1.00 78.56 85 GLN A O 1
ATOM 670 N N . PHE A 1 86 ? -14.712 -0.934 8.563 1.00 73.06 86 PHE A N 1
ATOM 671 C CA . PHE A 1 86 ? -16.088 -1.432 8.691 1.00 73.06 86 PHE A CA 1
ATOM 672 C C . PHE A 1 86 ? -16.226 -2.418 9.841 1.00 73.06 86 PHE A C 1
ATOM 674 O O . PHE A 1 86 ? -17.182 -2.371 10.612 1.00 73.06 86 PHE A O 1
ATOM 681 N N . ALA A 1 87 ? -15.255 -3.311 9.964 1.00 70.75 87 ALA A N 1
ATOM 682 C CA . ALA A 1 87 ? -15.292 -4.315 10.984 1.00 70.75 87 ALA A CA 1
ATOM 683 C C . ALA A 1 87 ? -15.219 -3.740 12.392 1.00 70.75 87 ALA A C 1
ATOM 685 O O . ALA A 1 87 ? -15.816 -4.329 13.287 1.00 70.75 87 ALA A O 1
ATOM 686 N N . SER A 1 88 ? -14.462 -2.651 12.598 1.00 63.91 88 SER A N 1
ATOM 687 C CA . SER A 1 88 ? -14.228 -2.010 13.903 1.00 63.91 88 SER A CA 1
ATOM 688 C C . SER A 1 88 ? -14.084 -3.019 15.062 1.00 63.91 88 SER A C 1
ATOM 690 O O . SER A 1 88 ? -14.448 -2.779 16.217 1.00 63.91 88 SER A O 1
ATOM 692 N N . GLN A 1 89 ? -13.511 -4.186 14.755 1.00 62.22 89 GLN A N 1
ATOM 693 C CA . GLN A 1 89 ? -13.364 -5.390 15.574 1.00 62.22 89 GLN A CA 1
ATOM 694 C C . GLN A 1 89 ? -12.042 -6.048 15.136 1.00 62.22 89 GLN A C 1
ATOM 696 O O . GLN A 1 89 ? -11.585 -5.822 14.018 1.00 62.22 89 GLN A O 1
ATOM 701 N N . GLY A 1 90 ? -11.366 -6.796 16.012 1.00 63.41 90 GLY A N 1
ATOM 702 C CA . GLY A 1 90 ? -10.101 -7.451 15.642 1.00 63.41 90 GLY A CA 1
ATOM 703 C C . GLY A 1 90 ? -10.286 -8.481 14.512 1.00 63.41 90 GLY A C 1
ATOM 704 O O . GLY A 1 90 ? -11.388 -9.022 14.387 1.00 63.41 90 GLY A O 1
ATOM 705 N N . PRO A 1 91 ? -9.234 -8.817 13.735 1.00 58.78 91 PRO A N 1
ATOM 706 C CA . PRO A 1 91 ? -9.302 -9.729 12.579 1.00 58.78 91 PRO A CA 1
ATOM 707 C C . PRO A 1 91 ? -9.953 -11.089 12.889 1.00 58.78 91 PRO A C 1
ATOM 709 O O . PRO A 1 91 ? -10.577 -11.685 12.022 1.00 58.78 91 PRO A O 1
ATOM 712 N N . LEU A 1 92 ? -9.892 -11.551 14.142 1.00 59.16 92 LEU A N 1
ATOM 713 C CA . LEU A 1 92 ? -10.538 -12.780 14.626 1.00 59.16 92 LEU A CA 1
ATOM 714 C C . LEU A 1 92 ? -12.036 -12.630 14.961 1.00 59.16 92 LEU A C 1
ATOM 716 O O . LEU A 1 92 ? -12.780 -13.610 14.912 1.00 59.16 92 LEU A O 1
ATOM 720 N N . SER A 1 93 ? -12.492 -11.425 15.313 1.00 59.31 93 SER A N 1
ATOM 721 C CA . SER A 1 93 ? -13.882 -11.154 15.712 1.00 59.31 93 SER A CA 1
ATOM 722 C C . SER A 1 93 ? -14.777 -10.811 14.507 1.00 59.31 93 SER A C 1
ATOM 724 O O . SER A 1 93 ? -15.973 -11.095 14.540 1.00 59.31 93 SER A O 1
ATOM 726 N N . ILE A 1 94 ? -14.194 -10.338 13.392 1.00 59.97 94 ILE A N 1
ATOM 727 C CA . ILE A 1 94 ? -14.853 -10.208 12.071 1.00 59.97 94 ILE A CA 1
ATOM 728 C C . ILE A 1 94 ? -15.525 -11.504 11.622 1.00 59.97 94 ILE A C 1
ATOM 730 O O . ILE A 1 94 ? -16.660 -11.501 11.140 1.00 59.97 94 ILE A O 1
ATOM 734 N N . TRP A 1 95 ? -14.827 -12.632 11.780 1.00 60.69 95 TRP A N 1
ATOM 735 C CA . TRP A 1 95 ? -15.275 -13.929 11.269 1.00 60.69 95 TRP A CA 1
ATOM 736 C C . TRP A 1 95 ? -16.481 -14.491 12.037 1.00 60.69 95 TRP A C 1
ATOM 738 O O . TRP A 1 95 ? -16.983 -15.564 11.713 1.00 60.69 95 TRP A O 1
ATOM 748 N N . ARG A 1 96 ? -17.014 -13.756 13.026 1.00 58.22 96 ARG A N 1
ATOM 749 C CA . ARG A 1 96 ? -18.319 -14.045 13.640 1.00 58.22 96 ARG A CA 1
ATOM 750 C C . ARG A 1 96 ? -19.498 -13.853 12.679 1.00 58.22 96 ARG A C 1
ATOM 752 O O . ARG A 1 96 ? -20.566 -14.377 12.972 1.00 58.22 96 ARG A O 1
ATOM 759 N N . ILE A 1 97 ? -19.320 -13.144 11.559 1.00 63.31 97 ILE A N 1
ATOM 760 C CA . ILE A 1 97 ? -20.370 -12.962 10.538 1.00 63.31 97 ILE A CA 1
ATOM 761 C C . ILE A 1 97 ? -20.622 -14.266 9.761 1.00 63.31 97 ILE A C 1
ATOM 763 O O . ILE A 1 97 ? -21.755 -14.532 9.367 1.00 63.31 97 ILE A O 1
ATOM 767 N N . ASN A 1 98 ? -19.599 -15.110 9.575 1.00 56.44 98 ASN A N 1
ATOM 768 C CA . ASN A 1 98 ? -19.767 -16.437 8.989 1.00 56.44 9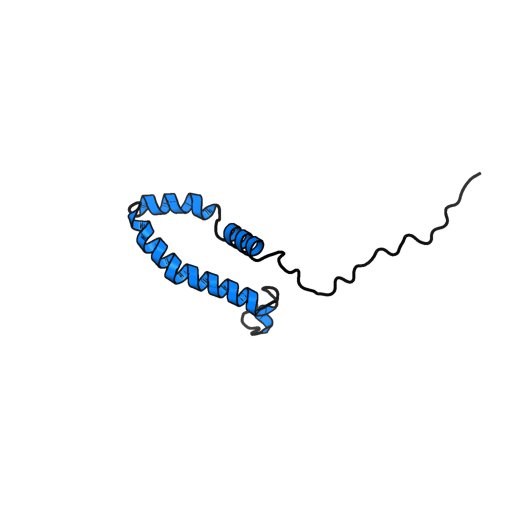8 ASN A CA 1
ATOM 769 C C . ASN A 1 98 ? -18.760 -17.441 9.592 1.00 56.44 98 ASN A C 1
ATOM 771 O O . ASN A 1 98 ? -17.575 -17.386 9.251 1.00 56.44 98 ASN A O 1
ATOM 775 N N . PRO A 1 99 ? -19.208 -18.382 10.450 1.00 63.28 99 PRO A N 1
ATOM 776 C CA . PRO A 1 99 ? -18.326 -19.327 11.137 1.00 63.28 99 PRO A CA 1
ATOM 777 C C . PRO A 1 99 ? -17.584 -20.298 10.199 1.00 63.28 99 PRO A C 1
ATOM 779 O O . PRO A 1 99 ? -16.654 -20.955 10.654 1.00 63.28 99 PRO A O 1
ATOM 782 N N . LEU A 1 100 ? -17.942 -20.375 8.908 1.00 65.50 100 LEU A N 1
ATOM 783 C CA . LEU A 1 100 ? -17.265 -21.213 7.903 1.00 65.50 100 LEU A CA 1
ATOM 784 C C . LEU A 1 100 ? -15.846 -20.759 7.544 1.00 65.50 100 LEU A C 1
ATOM 786 O O . LEU A 1 100 ? -15.051 -21.573 7.090 1.00 65.50 100 LEU A O 1
ATOM 790 N N . PHE A 1 101 ? -15.522 -19.483 7.737 1.00 59.69 101 PHE A N 1
ATOM 791 C CA . PHE A 1 101 ? -14.196 -18.943 7.429 1.00 59.69 101 PHE A CA 1
ATOM 792 C C . PHE A 1 101 ? -13.324 -18.753 8.678 1.00 59.69 101 PHE A C 1
ATOM 794 O O . PHE A 1 101 ? -12.272 -18.121 8.631 1.00 59.69 101 PHE A O 1
ATOM 801 N N . LYS A 1 102 ? -13.762 -19.310 9.812 1.00 57.19 102 LYS A N 1
ATOM 802 C CA . LYS A 1 102 ? -12.961 -19.427 11.029 1.00 57.19 102 LYS A CA 1
ATOM 803 C C . LYS A 1 102 ? -12.026 -20.639 10.867 1.00 57.19 102 LYS A C 1
ATOM 805 O O . LYS A 1 102 ? -12.240 -21.674 11.492 1.00 57.19 102 LYS A O 1
ATOM 810 N N . GLY A 1 103 ? -11.071 -20.534 9.944 1.00 55.81 103 GLY A N 1
ATOM 811 C CA . GLY A 1 103 ? -10.100 -21.573 9.587 1.00 55.81 103 GLY A CA 1
ATOM 812 C C . GLY A 1 103 ? -8.679 -21.052 9.665 1.00 55.81 103 GLY A C 1
ATOM 813 O O . GLY A 1 103 ? -8.468 -19.905 9.215 1.00 55.81 103 GLY A O 1
#

Solvent-accessible surface area (backbone atoms only — not comparable to full-atom values): 6586 Å² total; per-residue (Å²): 138,75,88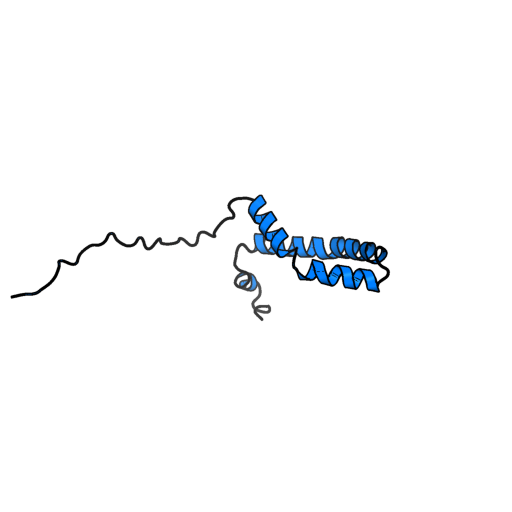,80,83,80,88,76,88,76,77,78,76,76,78,74,71,78,72,63,90,69,74,89,72,76,96,41,74,64,61,52,49,51,51,52,49,56,66,72,62,43,76,65,60,70,62,50,47,58,56,52,23,60,75,57,64,35,73,65,41,51,56,63,48,53,51,47,38,55,70,48,45,48,54,50,53,49,47,53,50,50,49,56,60,69,51,75,51,58,86,77,58,52,37,71,81,46,71,88,70,70,118

Radius of gyration: 25.89 Å; Cα contacts (8 Å, |Δi|>4): 20; chains: 1; bounding box: 37×33×92 Å

Foldseek 3Di:
DDDDDDDDDDDPPPPPPPPPPPPDDDPDPVSVVVVVVVVVDDPCCVPVVQVVLVVPPHPVVVVVVVVCCVVPVVVVVVCVVVLCVVQVDPPQVSCVVPVVPND

Sequence (103 aa):
ADVVRKDEEQAPPAEEEEEESTRVTWGGKSEFLMTCVGYAVGLSNVWRFPYLCYKNGGGTFLIPYIIMLAIVGLPLFHLELAFGQFASQGPLSIWRINPLFKG

pLDDT: mean 71.4, std 15.98, range [35.47, 93.94]

Secondary structure (DSSP, 8-state):
----------PPP-------S--PPPS-HHHHHHHHHHHHS-HHHHHHHHHHHHHTTGGGGHHHHHHHIIIIIHHHHHHHHHHHHHH-S-HHHHGGG-GGG--

InterPro domains:
  IPR000175 Sodium:neurotransmitter symporter [PF00209] (23-103)
  IPR000175 Sodium:neurotransmitter symporter [PR00176] (31-52)
  IPR000175 Sodium:neurotransmitter symporter [PR00176] (60-79)
  IPR000175 Sodium:neurotransmitter symporter [PS00610] (47-61)
  IPR000175 Sodium:neurotransmitter symporter [PS50267] (22-103)
  IPR000175 Sodium:neurotransmitter symporter [PTHR11616] (8-103)
  IPR037272 Sodium:neurotransmitter symporter superfamily [SSF161070] (23-103)

Mean predicted aligned error: 14.56 Å

Organism: Octopus bimaculoides (NCBI:txid37653)